Protein AF-A0A1A8BJZ4-F1 (afdb_monomer_lite)

Structure (mmCIF, N/CA/C/O backbone):
data_AF-A0A1A8BJZ4-F1
#
_entry.id   AF-A0A1A8BJZ4-F1
#
loop_
_atom_site.group_PDB
_atom_site.id
_atom_site.type_symbol
_atom_site.label_atom_id
_atom_site.label_alt_id
_atom_site.label_comp_id
_atom_site.label_asym_id
_atom_site.label_entity_id
_atom_site.label_seq_id
_atom_site.pdbx_PDB_ins_code
_atom_site.Cartn_x
_atom_site.Cartn_y
_atom_site.Cartn_z
_atom_site.occupancy
_atom_site.B_iso_or_equiv
_atom_site.auth_seq_id
_atom_site.auth_comp_id
_atom_site.auth_asym_id
_atom_site.auth_atom_id
_atom_site.pdbx_PDB_model_num
ATOM 1 N N . PHE A 1 1 ? -16.481 10.260 8.807 1.00 50.91 1 PHE A N 1
ATOM 2 C CA . PHE A 1 1 ? -15.021 10.206 9.022 1.00 50.91 1 PHE A CA 1
ATOM 3 C C . PHE A 1 1 ? -14.701 8.824 9.576 1.00 50.91 1 PHE A C 1
ATOM 5 O O . PHE A 1 1 ? -15.068 8.547 10.710 1.00 50.91 1 PHE A O 1
ATOM 12 N N . VAL A 1 2 ? -14.173 7.901 8.767 1.00 56.66 2 VAL A N 1
ATOM 13 C CA . VAL A 1 2 ? -13.925 6.529 9.242 1.00 56.66 2 VAL A CA 1
ATOM 14 C C . VAL A 1 2 ? -12.585 6.516 9.971 1.00 56.66 2 VAL A C 1
ATOM 16 O O . VAL A 1 2 ? -11.527 6.549 9.350 1.00 56.66 2 VAL A O 1
ATOM 19 N N . LEU A 1 3 ? -12.623 6.510 11.303 1.00 60.53 3 LEU A N 1
ATOM 20 C CA . LEU A 1 3 ? -11.436 6.283 12.122 1.00 60.53 3 LEU A CA 1
ATOM 21 C C . LEU A 1 3 ? -11.055 4.803 12.024 1.00 60.53 3 LEU A C 1
ATOM 23 O O . LEU A 1 3 ? -11.619 3.949 12.702 1.00 60.53 3 LEU A O 1
ATOM 27 N N . PHE A 1 4 ? -10.100 4.498 11.149 1.00 67.56 4 PHE A N 1
ATOM 28 C CA . PHE A 1 4 ? -9.599 3.140 10.970 1.00 67.56 4 PHE A CA 1
ATOM 29 C C . PHE A 1 4 ? -8.723 2.745 12.166 1.00 67.56 4 PHE A C 1
ATOM 31 O O . PHE A 1 4 ? -7.734 3.432 12.471 1.00 67.56 4 PHE A O 1
ATOM 38 N N . SER A 1 5 ? -9.084 1.661 12.863 1.00 79.56 5 SER A N 1
ATOM 39 C CA . SER A 1 5 ? -8.334 1.193 14.033 1.00 79.56 5 SER A CA 1
ATOM 40 C C . SER A 1 5 ? -6.896 0.819 13.634 1.00 79.56 5 SER A C 1
ATOM 42 O O . SER A 1 5 ? -6.684 0.312 12.530 1.00 79.56 5 SER A O 1
ATOM 44 N N . PRO A 1 6 ? -5.883 1.035 14.495 1.00 78.94 6 PRO A N 1
ATOM 45 C CA . PRO A 1 6 ? -4.488 0.733 14.158 1.00 78.94 6 PRO A CA 1
ATOM 46 C C . PRO A 1 6 ? -4.271 -0.721 13.723 1.00 78.94 6 PRO A C 1
ATOM 48 O O . PRO A 1 6 ? -3.478 -0.981 12.825 1.00 78.94 6 PRO A O 1
ATOM 51 N N . LYS A 1 7 ? -5.026 -1.657 14.313 1.00 80.75 7 LYS A N 1
ATOM 52 C CA . LYS A 1 7 ? -4.976 -3.087 13.977 1.00 80.75 7 LYS A CA 1
ATOM 53 C C . LYS A 1 7 ? -5.446 -3.361 12.546 1.00 80.75 7 LYS A C 1
ATOM 55 O O . LYS A 1 7 ? -4.841 -4.165 11.847 1.00 80.75 7 LYS A O 1
ATOM 60 N N . LEU A 1 8 ? -6.491 -2.665 12.098 1.00 84.62 8 LEU A N 1
ATOM 61 C CA . LEU A 1 8 ? -7.013 -2.805 10.739 1.00 84.62 8 LEU A CA 1
ATOM 62 C C . LEU A 1 8 ? -6.077 -2.159 9.703 1.00 84.62 8 LEU A C 1
ATOM 64 O O . LEU A 1 8 ? -5.976 -2.667 8.589 1.00 84.62 8 LEU A O 1
ATOM 68 N N . ARG A 1 9 ? -5.352 -1.084 10.060 1.00 89.38 9 ARG A N 1
ATOM 69 C CA . ARG A 1 9 ? -4.396 -0.423 9.145 1.00 89.38 9 ARG A CA 1
ATOM 70 C C . ARG A 1 9 ? -3.335 -1.397 8.645 1.00 89.38 9 ARG A C 1
ATOM 72 O O . ARG A 1 9 ? -3.066 -1.418 7.452 1.00 89.38 9 ARG A O 1
ATOM 79 N N . SER A 1 10 ? -2.782 -2.228 9.529 1.00 88.31 10 SER A N 1
ATOM 80 C CA . SER A 1 10 ? -1.785 -3.236 9.145 1.00 88.31 10 SER A CA 1
ATOM 81 C C . SER A 1 10 ? -2.345 -4.257 8.157 1.00 88.31 10 SER A C 1
ATOM 83 O O . SER A 1 10 ? -1.679 -4.581 7.180 1.00 88.31 10 SER A O 1
ATOM 85 N N . CYS A 1 11 ? -3.584 -4.707 8.371 1.00 90.62 11 CYS A N 1
ATOM 86 C CA . CYS A 1 11 ? -4.258 -5.635 7.466 1.00 90.62 11 CYS A CA 1
ATOM 87 C C . CYS A 1 11 ? -4.468 -5.003 6.081 1.00 90.62 11 CYS A C 1
ATOM 89 O O . CYS A 1 11 ? -4.079 -5.583 5.076 1.00 90.62 11 CYS A O 1
ATOM 91 N N . VAL A 1 12 ? -4.959 -3.763 6.017 1.00 91.31 12 VAL A N 1
ATOM 92 C CA . VAL A 1 12 ? -5.125 -3.053 4.737 1.00 91.31 12 VAL A CA 1
ATOM 93 C C . VAL A 1 12 ? -3.792 -2.807 4.034 1.00 91.31 12 VAL A C 1
ATOM 95 O O . VAL A 1 12 ? -3.703 -2.967 2.822 1.00 91.31 12 VAL A O 1
ATOM 98 N N . LEU A 1 13 ? -2.737 -2.440 4.764 1.00 91.31 13 LEU A N 1
ATOM 99 C CA . LEU A 1 13 ? -1.405 -2.268 4.177 1.00 91.31 13 LEU A CA 1
ATOM 100 C C . LEU A 1 13 ? -0.859 -3.578 3.603 1.00 91.31 13 LEU A C 1
ATOM 102 O O . LEU A 1 13 ? -0.167 -3.545 2.588 1.00 91.31 13 LEU A O 1
ATOM 106 N N . GLN A 1 14 ? -1.164 -4.712 4.235 1.00 91.06 14 GLN A N 1
ATOM 107 C CA . GLN A 1 14 ? -0.807 -6.032 3.731 1.00 91.06 14 GLN A CA 1
ATOM 108 C C . GLN A 1 14 ? -1.587 -6.370 2.456 1.00 91.06 14 GLN A C 1
ATOM 110 O O . GLN A 1 14 ? -0.965 -6.750 1.471 1.00 91.06 14 GLN A O 1
ATOM 115 N N . GLU A 1 15 ? -2.896 -6.115 2.429 1.00 92.50 15 GLU A N 1
ATOM 116 C CA . GLU A 1 15 ? -3.735 -6.322 1.239 1.00 92.50 15 GLU A CA 1
ATOM 117 C C . GLU A 1 15 ? -3.314 -5.442 0.056 1.00 92.50 15 GLU A C 1
ATOM 119 O O . GLU A 1 15 ? -3.194 -5.912 -1.072 1.00 92.50 15 GLU A O 1
ATOM 124 N N . LEU A 1 16 ? -3.011 -4.164 0.301 1.00 91.56 16 LEU A N 1
ATOM 125 C CA . LEU A 1 16 ? -2.491 -3.260 -0.730 1.00 91.56 16 LEU A CA 1
ATOM 126 C C . LEU A 1 16 ? -1.131 -3.722 -1.268 1.00 91.56 16 LEU A C 1
ATOM 128 O O . LEU A 1 16 ? -0.787 -3.438 -2.414 1.00 91.56 16 LEU A O 1
ATOM 132 N N . HIS A 1 17 ? -0.344 -4.400 -0.432 1.00 93.12 17 HIS A N 1
ATOM 133 C CA . HIS A 1 17 ? 0.966 -4.931 -0.785 1.00 93.12 17 HIS A CA 1
ATOM 134 C C . HIS A 1 17 ? 0.899 -6.273 -1.528 1.00 93.12 17 HIS A C 1
ATOM 136 O O . HIS A 1 17 ? 1.898 -6.684 -2.128 1.00 93.12 17 HIS A O 1
ATOM 142 N N . THR A 1 18 ? -0.251 -6.951 -1.508 1.00 89.44 18 THR A N 1
ATOM 143 C CA . THR A 1 18 ? -0.463 -8.227 -2.193 1.00 89.44 18 THR A CA 1
ATOM 144 C C . THR A 1 18 ? -0.090 -8.107 -3.670 1.00 89.44 18 THR A C 1
ATOM 146 O O . THR A 1 18 ? -0.472 -7.152 -4.342 1.00 89.44 18 THR A O 1
ATOM 149 N N . ALA A 1 19 ? 0.676 -9.079 -4.173 1.00 87.19 19 ALA A N 1
ATOM 150 C CA . ALA A 1 19 ? 1.235 -9.115 -5.531 1.00 87.19 19 ALA A CA 1
ATOM 151 C C . ALA A 1 19 ? 2.300 -8.043 -5.864 1.00 87.19 19 ALA A C 1
ATOM 153 O O . ALA A 1 19 ? 2.646 -7.872 -7.029 1.00 87.19 19 ALA A O 1
ATOM 154 N N . HIS A 1 20 ? 2.855 -7.345 -4.866 1.00 88.69 20 HIS A N 1
ATOM 155 C CA . HIS A 1 20 ? 3.950 -6.373 -5.026 1.00 88.69 20 HIS A CA 1
ATOM 156 C C . HIS A 1 20 ? 3.747 -5.324 -6.146 1.00 88.69 20 HIS A C 1
ATOM 158 O O . HIS A 1 20 ? 4.662 -5.071 -6.931 1.00 88.69 20 HIS A O 1
ATOM 164 N N . PRO A 1 21 ? 2.585 -4.646 -6.216 1.00 87.75 21 PRO A N 1
ATOM 165 C CA . PRO A 1 21 ? 2.225 -3.756 -7.325 1.00 87.75 21 PRO A CA 1
ATOM 166 C C . PRO A 1 21 ? 3.069 -2.471 -7.414 1.00 87.75 21 PRO A C 1
ATOM 168 O O . PRO A 1 21 ? 2.896 -1.680 -8.342 1.00 87.75 21 PRO A O 1
ATOM 171 N N . GLY A 1 22 ? 3.952 -2.235 -6.442 1.00 88.56 22 GLY A N 1
ATOM 172 C CA . GLY A 1 22 ? 4.778 -1.039 -6.349 1.00 88.56 22 GLY A CA 1
ATOM 173 C C . GLY A 1 22 ? 4.068 0.146 -5.689 1.00 88.56 22 GLY A C 1
ATOM 174 O O . GLY A 1 22 ? 2.849 0.196 -5.529 1.00 88.56 22 GLY A O 1
ATOM 175 N N . MET A 1 23 ? 4.867 1.135 -5.291 1.00 90.38 23 MET A N 1
ATOM 176 C CA . MET A 1 23 ? 4.431 2.242 -4.436 1.00 90.38 23 MET A CA 1
ATOM 177 C C . MET A 1 23 ? 3.323 3.100 -5.060 1.00 90.38 23 MET A C 1
ATOM 179 O O . MET A 1 23 ? 2.382 3.479 -4.367 1.00 90.38 23 MET A O 1
ATOM 183 N N . VAL A 1 24 ? 3.415 3.401 -6.358 1.00 89.38 24 VAL A N 1
ATOM 184 C CA . VAL A 1 24 ? 2.435 4.255 -7.051 1.00 89.38 24 VAL A CA 1
ATOM 185 C C . VAL A 1 24 ? 1.056 3.601 -7.032 1.00 89.38 24 VAL A C 1
ATOM 187 O O . VAL A 1 24 ? 0.091 4.207 -6.574 1.00 89.38 24 VAL A O 1
ATOM 190 N N . ARG A 1 25 ? 0.974 2.332 -7.443 1.00 89.94 25 ARG A N 1
ATOM 191 C CA . ARG A 1 25 ? -0.290 1.593 -7.489 1.00 89.94 25 ARG A CA 1
ATOM 192 C C . ARG A 1 25 ? -0.863 1.344 -6.093 1.00 89.94 25 ARG A C 1
ATOM 194 O O . ARG A 1 25 ? -2.067 1.501 -5.915 1.00 89.94 25 ARG A O 1
ATOM 201 N N . MET A 1 26 ? -0.022 1.048 -5.096 1.00 93.38 26 MET A N 1
ATOM 202 C CA . MET A 1 26 ? -0.455 0.962 -3.693 1.00 93.38 26 MET A CA 1
ATOM 203 C C . MET A 1 26 ? -1.098 2.272 -3.212 1.00 93.38 26 MET A C 1
ATOM 205 O O . MET A 1 26 ? -2.165 2.236 -2.605 1.00 93.38 26 MET A O 1
ATOM 209 N N . LYS A 1 27 ? -0.488 3.431 -3.509 1.00 92.94 27 LYS A N 1
ATOM 210 C CA . LYS A 1 27 ? -1.032 4.753 -3.148 1.00 92.94 27 LYS A CA 1
ATOM 211 C C . LYS A 1 27 ? -2.354 5.046 -3.855 1.00 92.94 27 LYS A C 1
ATOM 213 O O . LYS A 1 27 ? -3.265 5.581 -3.225 1.00 92.94 27 LYS A O 1
ATOM 218 N N . SER A 1 28 ? -2.475 4.696 -5.137 1.00 92.88 28 SER A N 1
ATOM 219 C CA . SER A 1 28 ? -3.722 4.856 -5.895 1.00 92.88 28 SER A CA 1
ATOM 220 C C . SER A 1 28 ? -4.855 4.029 -5.293 1.00 92.88 28 SER A C 1
ATOM 222 O O . SER A 1 28 ? -5.914 4.577 -5.009 1.00 92.88 28 SER A O 1
ATOM 224 N N . LEU A 1 29 ? -4.614 2.741 -5.025 1.00 91.94 29 LEU A N 1
ATOM 225 C CA . LEU A 1 29 ? -5.604 1.861 -4.399 1.00 91.94 29 LEU A CA 1
ATOM 226 C C . LEU A 1 29 ? -5.997 2.367 -3.009 1.00 91.94 29 LEU A C 1
ATOM 228 O O . LEU A 1 29 ? -7.180 2.470 -2.697 1.00 91.94 29 LEU A O 1
ATOM 232 N N . ALA A 1 30 ? -5.017 2.755 -2.193 1.00 92.44 30 ALA A N 1
ATOM 233 C CA . ALA A 1 30 ? -5.277 3.311 -0.875 1.00 92.44 30 ALA A CA 1
ATOM 234 C C . ALA A 1 30 ? -6.206 4.528 -0.948 1.00 92.44 30 ALA A C 1
ATOM 236 O O . ALA A 1 30 ? -7.237 4.532 -0.287 1.00 92.44 30 ALA A O 1
ATOM 237 N N . ARG A 1 31 ? -5.907 5.501 -1.819 1.00 91.00 31 ARG A N 1
ATOM 238 C CA . ARG A 1 31 ? -6.731 6.706 -2.018 1.00 91.00 31 ARG A CA 1
ATOM 239 C C . ARG A 1 31 ? -8.164 6.409 -2.474 1.00 91.00 31 ARG A C 1
ATOM 241 O O . ARG A 1 31 ? -9.043 7.220 -2.200 1.00 91.00 31 ARG A O 1
ATOM 248 N N . SER A 1 32 ? -8.399 5.289 -3.157 1.00 90.00 32 SER A N 1
ATOM 249 C CA . SER A 1 32 ? -9.733 4.892 -3.623 1.00 90.00 32 SER A CA 1
ATOM 250 C C . SER A 1 32 ? -10.589 4.231 -2.542 1.00 90.00 32 SER A C 1
ATOM 252 O O . SER A 1 32 ? -11.808 4.375 -2.580 1.00 90.00 32 SER A O 1
ATOM 254 N N . TYR A 1 33 ? -9.980 3.512 -1.593 1.00 87.88 33 TYR A N 1
ATOM 255 C CA . TYR A 1 33 ? -10.720 2.664 -0.647 1.00 87.88 33 TYR A CA 1
ATOM 256 C C . TYR A 1 33 ? -10.638 3.117 0.812 1.00 87.88 33 TYR A C 1
ATOM 258 O O . TYR A 1 33 ? -11.546 2.824 1.590 1.00 87.88 33 TYR A O 1
ATOM 266 N N . VAL A 1 34 ? -9.565 3.799 1.218 1.00 89.19 34 VAL A N 1
ATOM 267 C CA . VAL A 1 34 ? -9.280 4.074 2.631 1.00 89.19 34 VAL A CA 1
ATOM 268 C C . VAL A 1 34 ? -8.596 5.423 2.856 1.00 89.19 34 VAL A C 1
ATOM 270 O O . VAL A 1 34 ? -7.882 5.949 2.008 1.00 89.19 34 VAL A O 1
ATOM 273 N N . TRP A 1 35 ? -8.779 5.996 4.046 1.00 86.19 35 TRP A N 1
ATOM 274 C CA . TRP A 1 35 ? -8.135 7.258 4.403 1.00 86.19 35 TRP A CA 1
ATOM 275 C C . TRP A 1 35 ? -7.805 7.336 5.899 1.00 86.19 35 TRP A C 1
ATOM 277 O O . TRP A 1 35 ? -8.651 7.041 6.743 1.00 86.19 35 TRP A O 1
ATOM 287 N N . TRP A 1 36 ? -6.575 7.752 6.224 1.00 90.25 36 TRP A N 1
ATOM 288 C CA . TRP A 1 36 ? -6.130 8.186 7.556 1.00 90.25 36 TRP A CA 1
ATOM 289 C C . TRP A 1 36 ? -4.841 9.025 7.440 1.00 90.25 36 TRP A C 1
ATOM 291 O O . TRP A 1 36 ? -4.107 8.888 6.454 1.00 90.25 36 TRP A O 1
ATOM 301 N N . PRO A 1 37 ? -4.523 9.886 8.428 1.00 89.94 37 PRO A N 1
ATOM 302 C CA . PRO A 1 37 ? -3.291 10.672 8.402 1.00 89.94 37 PRO A CA 1
ATOM 303 C C . PRO A 1 37 ? -2.058 9.759 8.386 1.00 89.94 37 PRO A C 1
ATOM 305 O O . PRO A 1 37 ? -1.916 8.875 9.231 1.00 89.94 37 PRO A O 1
ATOM 308 N N . GLY A 1 38 ? -1.169 9.977 7.414 1.00 91.06 38 GLY A N 1
ATOM 309 C CA . GLY A 1 38 ? 0.076 9.216 7.267 1.00 91.06 38 GLY A CA 1
ATOM 310 C C . GLY A 1 38 ? -0.038 7.894 6.498 1.00 91.06 38 GLY A C 1
ATOM 311 O O . GLY A 1 38 ? 0.937 7.145 6.472 1.00 91.06 38 GLY A O 1
ATOM 312 N N . ILE A 1 39 ? -1.173 7.596 5.849 1.00 91.81 39 ILE A N 1
ATOM 313 C CA . ILE A 1 39 ? -1.331 6.378 5.029 1.00 91.81 39 ILE A CA 1
ATOM 314 C C . ILE A 1 39 ? -0.258 6.256 3.939 1.00 91.81 39 ILE A C 1
ATOM 316 O O . ILE A 1 39 ? 0.350 5.199 3.786 1.00 91.81 39 ILE A O 1
ATOM 320 N N . ASP A 1 40 ? 0.037 7.354 3.240 1.00 92.81 40 ASP A N 1
ATOM 321 C CA . ASP A 1 40 ? 1.066 7.394 2.199 1.00 92.81 40 ASP A CA 1
ATOM 322 C C . ASP A 1 40 ? 2.447 7.023 2.758 1.00 92.81 40 ASP A C 1
ATOM 324 O O . ASP A 1 40 ? 3.149 6.201 2.174 1.00 92.81 40 ASP A O 1
ATOM 328 N N . SER A 1 41 ? 2.814 7.561 3.923 1.00 93.75 41 SER A N 1
ATOM 329 C CA . SER A 1 41 ? 4.095 7.273 4.580 1.00 93.75 41 SER A CA 1
ATOM 330 C C . SER A 1 41 ? 4.211 5.809 5.009 1.00 93.75 41 SER A C 1
ATOM 332 O O . SER A 1 41 ? 5.280 5.213 4.898 1.00 93.75 41 SER A O 1
ATOM 334 N N . GLN A 1 42 ? 3.113 5.203 5.467 1.00 93.19 42 GLN A N 1
ATOM 335 C CA . GLN A 1 42 ? 3.090 3.783 5.821 1.00 93.19 42 GLN A CA 1
ATOM 336 C C . GLN A 1 42 ? 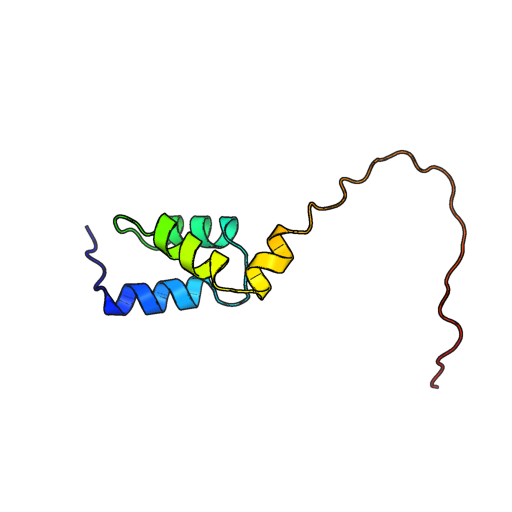3.228 2.881 4.589 1.00 93.19 42 GLN A C 1
ATOM 338 O O . GLN A 1 42 ? 3.961 1.895 4.632 1.00 93.19 42 GLN A O 1
ATOM 343 N N . ILE A 1 43 ? 2.584 3.244 3.477 1.00 93.19 43 ILE A N 1
ATOM 344 C CA . ILE A 1 43 ? 2.742 2.555 2.189 1.00 93.19 43 ILE A CA 1
ATOM 345 C C . ILE A 1 43 ? 4.188 2.648 1.705 1.00 93.19 43 ILE A C 1
ATOM 347 O O . ILE A 1 43 ? 4.754 1.655 1.252 1.00 93.19 43 ILE A O 1
ATOM 351 N N . GLU A 1 44 ? 4.804 3.825 1.819 1.00 93.00 44 GLU A N 1
ATOM 352 C CA . GLU A 1 44 ? 6.204 4.015 1.452 1.00 93.00 44 GLU A CA 1
ATOM 353 C C . GLU A 1 44 ? 7.142 3.148 2.276 1.00 93.00 44 GLU A C 1
ATOM 355 O O . GLU A 1 44 ? 8.030 2.519 1.708 1.00 93.00 44 GLU A O 1
ATOM 360 N N . LEU A 1 45 ? 6.946 3.095 3.594 1.00 93.00 45 LEU A N 1
ATOM 361 C CA . LEU A 1 45 ? 7.749 2.258 4.476 1.00 93.00 45 LEU A CA 1
ATOM 362 C C . LEU A 1 45 ? 7.602 0.775 4.114 1.00 93.00 45 LEU A C 1
ATOM 364 O O . LEU A 1 45 ? 8.606 0.081 3.990 1.00 93.00 45 LEU A O 1
ATOM 368 N N . GLN A 1 46 ? 6.373 0.315 3.863 1.00 92.25 46 GLN A N 1
ATOM 369 C CA . GLN A 1 46 ? 6.092 -1.067 3.469 1.00 92.25 46 GLN A CA 1
ATOM 370 C C . GLN A 1 46 ? 6.734 -1.424 2.119 1.00 92.25 46 GLN A C 1
ATOM 372 O O . GLN A 1 46 ? 7.363 -2.470 1.970 1.00 92.25 46 GLN A O 1
ATOM 377 N N . ALA A 1 47 ? 6.623 -0.539 1.126 1.00 89.69 47 ALA A N 1
ATOM 378 C CA . ALA A 1 47 ? 7.243 -0.736 -0.180 1.00 89.69 47 ALA A CA 1
ATOM 379 C C . ALA A 1 47 ? 8.780 -0.690 -0.102 1.00 89.69 47 ALA A C 1
ATOM 381 O O . ALA A 1 47 ? 9.440 -1.483 -0.769 1.00 89.69 47 ALA A O 1
ATOM 382 N N . LYS A 1 48 ? 9.346 0.192 0.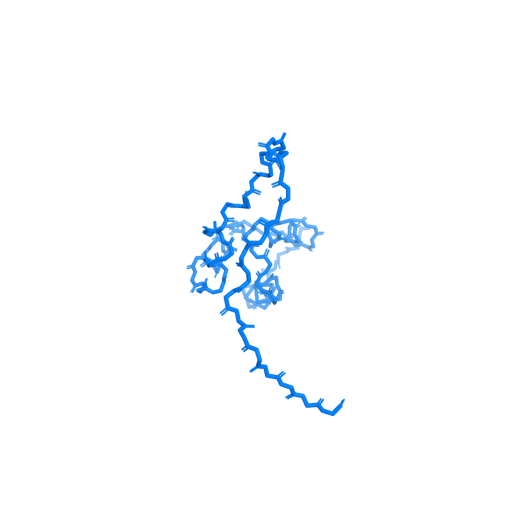735 1.00 89.69 48 LYS A N 1
ATOM 383 C CA . LYS A 1 48 ? 10.793 0.290 0.989 1.00 89.69 48 LYS A CA 1
ATOM 384 C C . LYS A 1 48 ? 11.333 -0.905 1.769 1.00 89.69 48 LYS A C 1
ATOM 386 O O . LYS A 1 48 ? 12.474 -1.273 1.544 1.00 89.69 48 LYS A O 1
ATOM 391 N N . ALA A 1 49 ? 10.554 -1.521 2.652 1.00 90.31 49 ALA A N 1
ATOM 392 C CA . ALA A 1 49 ? 10.972 -2.722 3.374 1.00 90.31 49 ALA A CA 1
ATOM 393 C C . ALA A 1 49 ? 10.935 -3.993 2.500 1.00 90.31 49 ALA A C 1
ATOM 395 O O . ALA A 1 49 ? 11.574 -4.988 2.831 1.00 90.31 49 ALA A O 1
ATOM 396 N N . CYS A 1 50 ? 10.214 -3.974 1.374 1.00 90.00 50 CYS A N 1
ATOM 397 C CA . CYS A 1 50 ? 10.031 -5.143 0.521 1.00 90.00 50 CYS A CA 1
ATOM 3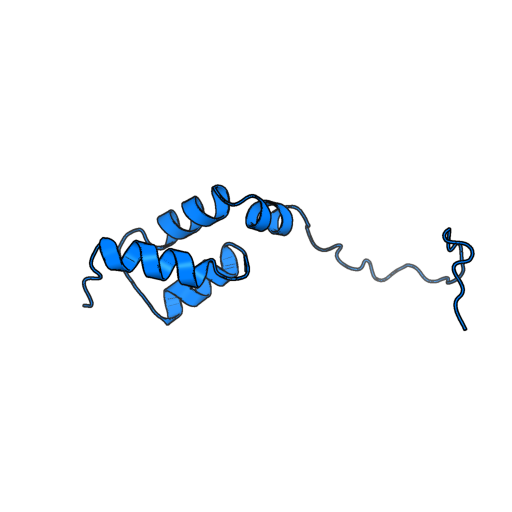98 C C . CYS A 1 50 ? 11.014 -5.192 -0.658 1.00 90.00 50 CYS A C 1
ATOM 400 O O . CYS A 1 50 ? 10.956 -4.371 -1.575 1.00 90.00 50 CYS A O 1
ATOM 402 N N . HIS A 1 51 ? 11.855 -6.228 -0.691 1.00 86.25 51 HIS A N 1
ATOM 403 C CA . HIS A 1 51 ? 12.835 -6.452 -1.758 1.00 86.25 51 HIS A CA 1
ATOM 404 C C . HIS A 1 51 ? 12.191 -6.600 -3.152 1.00 86.25 51 HIS A C 1
ATOM 406 O O . HIS A 1 51 ? 12.691 -6.047 -4.132 1.00 86.25 51 HIS A O 1
ATOM 412 N N . SER A 1 52 ? 11.051 -7.292 -3.256 1.00 84.12 52 SER A N 1
ATOM 413 C CA . SER A 1 52 ? 10.320 -7.456 -4.523 1.00 84.12 52 SER A CA 1
ATOM 414 C C . SER A 1 52 ? 9.819 -6.117 -5.073 1.00 84.12 52 SER A C 1
ATOM 416 O O . SER A 1 52 ? 10.007 -5.827 -6.253 1.00 84.12 52 SER A O 1
ATOM 418 N N . CYS A 1 53 ? 9.260 -5.259 -4.212 1.00 85.06 53 CYS A N 1
ATOM 419 C CA . CYS A 1 53 ? 8.832 -3.914 -4.603 1.00 85.06 53 CYS A CA 1
ATOM 420 C C . CYS A 1 53 ? 10.010 -3.018 -5.012 1.00 85.06 53 CYS A C 1
ATOM 422 O O . CYS A 1 53 ? 9.870 -2.215 -5.933 1.00 85.06 53 CYS A O 1
ATOM 424 N N . GLN A 1 54 ? 11.172 -3.157 -4.364 1.00 83.44 54 GLN A N 1
ATOM 425 C CA . GLN A 1 54 ? 12.377 -2.409 -4.735 1.00 83.44 54 GLN A CA 1
ATOM 426 C C . GLN A 1 54 ? 12.914 -2.799 -6.118 1.00 83.44 54 GLN A C 1
ATOM 428 O O . GLN A 1 54 ? 13.392 -1.934 -6.851 1.00 83.44 54 GLN A O 1
ATOM 433 N N . ARG A 1 55 ? 12.841 -4.086 -6.489 1.00 78.31 55 ARG A N 1
ATOM 434 C CA . ARG A 1 55 ? 13.288 -4.561 -7.809 1.00 78.31 55 ARG A CA 1
ATOM 435 C C . ARG A 1 55 ? 12.502 -3.908 -8.943 1.00 78.31 55 ARG A C 1
ATOM 437 O O . ARG A 1 55 ? 13.116 -3.409 -9.876 1.00 78.31 55 ARG A O 1
ATOM 444 N N . VAL A 1 56 ? 11.176 -3.843 -8.817 1.00 68.88 56 VAL A N 1
ATOM 445 C CA . VAL A 1 56 ? 10.291 -3.216 -9.818 1.00 68.88 56 VAL A CA 1
ATOM 446 C C . VAL A 1 56 ? 10.580 -1.718 -9.977 1.00 68.88 56 VAL A C 1
ATOM 448 O O . VAL A 1 56 ? 10.464 -1.181 -11.070 1.00 68.88 56 VAL A O 1
ATOM 451 N N . GLN A 1 57 ? 11.001 -1.027 -8.912 1.00 64.81 57 GLN A N 1
ATOM 452 C CA . GLN A 1 57 ? 11.334 0.401 -8.984 1.00 64.81 57 GLN A CA 1
ATOM 453 C C . GLN A 1 57 ? 12.643 0.682 -9.744 1.00 64.81 57 GLN A C 1
ATOM 455 O O . GLN A 1 57 ? 12.812 1.771 -10.289 1.00 64.81 57 GLN A O 1
ATOM 460 N N . LYS A 1 58 ? 13.583 -0.270 -9.747 1.00 60.47 58 LYS A N 1
ATOM 461 C CA . LYS A 1 58 ? 14.910 -0.110 -10.359 1.00 60.47 58 LYS A CA 1
ATOM 462 C C . LYS A 1 58 ? 14.946 -0.391 -11.858 1.00 60.47 58 LYS A C 1
ATOM 464 O O . LYS A 1 58 ? 15.991 -0.160 -12.454 1.00 60.47 58 LYS A O 1
ATOM 469 N N . GLU A 1 59 ? 13.850 -0.842 -12.460 1.00 56.38 59 GLU A N 1
ATOM 470 C CA . GLU A 1 59 ? 13.728 -0.910 -13.914 1.00 56.38 59 GLU A CA 1
ATOM 471 C C . GLU A 1 59 ? 13.039 0.359 -14.432 1.00 56.38 59 GLU A C 1
ATOM 473 O O . GLU A 1 59 ? 11.808 0.412 -14.494 1.00 56.38 59 GLU A O 1
ATOM 478 N N . PRO A 1 60 ? 13.785 1.415 -14.814 1.00 56.59 60 PRO A N 1
ATOM 479 C CA . PRO A 1 60 ? 13.229 2.371 -15.750 1.00 56.59 60 PRO A CA 1
ATOM 480 C C . PRO A 1 60 ? 12.951 1.584 -17.030 1.00 56.59 60 PRO A C 1
ATOM 482 O O . PRO A 1 60 ? 13.878 1.062 -17.648 1.00 56.59 60 PRO A O 1
ATOM 485 N N . GLY A 1 61 ? 11.672 1.439 -17.389 1.00 58.53 61 GLY A N 1
ATOM 486 C CA . GLY A 1 61 ? 11.294 0.793 -18.640 1.00 58.53 61 GLY A CA 1
ATOM 487 C C . GLY A 1 61 ? 12.107 1.425 -19.760 1.00 58.53 61 GLY A C 1
ATOM 488 O O . GLY A 1 61 ? 12.084 2.650 -19.899 1.00 58.53 61 GLY A O 1
ATOM 489 N N . LEU A 1 62 ? 12.876 0.611 -20.492 1.00 57.66 62 LEU A N 1
ATOM 490 C CA . LEU A 1 62 ? 13.563 1.077 -21.687 1.00 57.66 62 LEU A CA 1
ATOM 491 C C . LEU A 1 62 ? 12.500 1.744 -22.559 1.00 57.66 62 LEU A C 1
ATOM 493 O O . LEU A 1 62 ? 11.633 1.072 -23.118 1.00 57.66 62 LEU A O 1
ATOM 497 N N . ALA A 1 63 ? 12.532 3.075 -22.623 1.00 55.28 63 ALA A N 1
ATOM 498 C CA . ALA A 1 63 ? 11.732 3.810 -23.577 1.00 55.28 63 ALA A CA 1
ATOM 499 C C . ALA A 1 63 ? 12.169 3.301 -24.957 1.00 55.28 63 ALA A C 1
ATOM 501 O O . ALA A 1 63 ? 13.369 3.359 -25.247 1.00 55.28 63 ALA A O 1
ATOM 502 N N . PRO A 1 64 ? 11.263 2.759 -25.791 1.00 53.72 64 PRO A N 1
ATOM 503 C CA . PRO A 1 64 ? 11.641 2.295 -27.111 1.00 53.72 64 PRO A CA 1
ATOM 504 C C . PRO A 1 64 ? 12.096 3.515 -27.906 1.00 53.72 64 PRO A C 1
ATOM 506 O O . PRO A 1 64 ? 11.283 4.338 -28.329 1.00 53.72 64 PRO A O 1
ATOM 509 N N . LEU A 1 65 ? 13.410 3.668 -28.070 1.00 56.94 65 LEU A N 1
ATOM 510 C CA . LEU A 1 65 ? 13.959 4.599 -29.038 1.00 56.94 65 LEU A CA 1
ATOM 511 C C . LEU A 1 65 ? 13.603 4.014 -30.400 1.00 56.94 65 LEU A C 1
ATOM 513 O O . LEU A 1 65 ? 14.244 3.084 -30.884 1.00 56.94 65 LEU A O 1
ATOM 517 N N . VAL A 1 66 ? 12.510 4.500 -30.976 1.00 56.16 66 VAL A N 1
ATOM 518 C CA . VAL A 1 66 ? 12.032 4.140 -32.310 1.00 56.16 66 VAL A CA 1
ATOM 519 C C . VAL A 1 66 ? 13.001 4.633 -33.387 1.00 56.16 66 VAL A C 1
ATOM 521 O O . VAL A 1 66 ? 12.646 5.510 -34.152 1.00 56.16 66 VAL A O 1
ATOM 524 N N . VAL A 1 67 ? 14.220 4.094 -33.456 1.00 50.19 67 VAL A N 1
ATOM 525 C CA . VAL A 1 67 ? 15.095 4.120 -34.643 1.00 50.19 67 VAL A CA 1
ATOM 526 C C . VAL A 1 67 ? 16.159 3.015 -34.549 1.00 50.19 67 VAL A C 1
ATOM 528 O O . VAL A 1 67 ? 17.345 3.271 -34.382 1.00 50.19 67 VAL A O 1
ATOM 531 N N . ALA A 1 68 ? 15.752 1.758 -34.694 1.00 48.06 68 ALA A N 1
ATOM 532 C CA . ALA A 1 68 ? 16.664 0.708 -35.146 1.00 48.06 68 ALA A CA 1
ATOM 533 C C . ALA A 1 68 ? 15.991 -0.046 -36.294 1.00 48.06 68 ALA A C 1
ATOM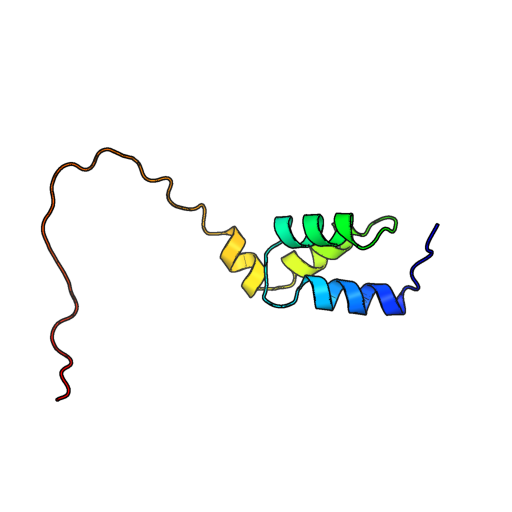 535 O O . ALA A 1 68 ? 15.453 -1.141 -36.151 1.00 48.06 68 ALA A O 1
ATOM 536 N N . PHE A 1 69 ? 15.962 0.625 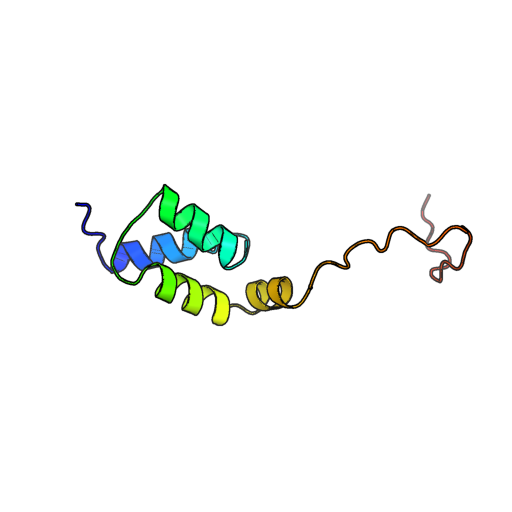-37.445 1.00 62.44 69 PHE A N 1
ATOM 537 C CA . PHE A 1 69 ? 15.816 -0.014 -38.742 1.00 62.44 69 PHE A CA 1
ATOM 538 C C . PHE A 1 69 ? 17.044 -0.906 -38.936 1.00 62.44 69 PHE A C 1
ATOM 540 O O . PHE A 1 69 ? 18.141 -0.387 -39.115 1.00 62.44 69 PHE A O 1
ATOM 547 N N . MET A 1 70 ? 16.844 -2.216 -38.798 1.00 40.06 70 MET A N 1
ATOM 548 C CA . MET A 1 70 ? 17.456 -3.335 -39.532 1.00 40.06 70 MET A CA 1
ATOM 549 C C . MET A 1 70 ? 17.477 -4.569 -38.627 1.00 40.06 70 MET A C 1
ATOM 551 O O . MET A 1 70 ? 18.176 -4.640 -37.622 1.00 40.06 70 MET A O 1
ATOM 555 N N . SER A 1 71 ? 16.634 -5.525 -38.995 1.00 52.44 71 SER A N 1
ATOM 556 C CA . SER A 1 71 ? 16.550 -6.861 -38.424 1.00 52.44 71 SER A CA 1
ATOM 557 C C . SER A 1 71 ? 17.842 -7.669 -38.616 1.00 52.44 71 SER A C 1
ATOM 559 O O . SER A 1 71 ? 18.583 -7.422 -39.564 1.00 52.44 71 SER A O 1
ATOM 561 N N . VAL A 1 72 ? 17.948 -8.725 -37.794 1.00 48.16 72 VAL A N 1
ATOM 562 C CA . VAL A 1 72 ? 18.578 -10.046 -38.032 1.00 48.16 72 VAL A CA 1
ATOM 563 C C . VAL A 1 72 ? 19.784 -10.384 -37.129 1.00 48.16 72 VAL A C 1
ATOM 565 O O . VAL A 1 72 ? 20.908 -9.961 -37.360 1.00 48.16 72 VAL A O 1
ATOM 568 N N . GLU A 1 73 ? 19.451 -11.222 -36.134 1.00 48.66 73 GLU A N 1
ATOM 569 C CA . GLU A 1 73 ? 20.193 -12.352 -35.536 1.00 48.66 73 GLU A CA 1
ATOM 570 C C . GLU A 1 73 ? 21.467 -12.116 -34.710 1.00 48.66 73 GLU A C 1
ATOM 572 O O . GLU A 1 73 ? 22.514 -11.768 -35.233 1.00 48.66 73 GLU A O 1
ATOM 577 N N . THR A 1 74 ? 21.399 -12.505 -33.427 1.00 40.31 74 THR A N 1
ATOM 578 C CA . THR A 1 74 ? 22.088 -13.717 -32.936 1.00 40.31 74 THR A CA 1
ATOM 579 C C . THR A 1 74 ? 21.400 -14.216 -31.661 1.00 40.31 74 THR A C 1
ATOM 581 O O . THR A 1 74 ? 21.531 -13.613 -30.595 1.00 40.31 74 THR A O 1
ATOM 584 N N . ASP A 1 75 ? 20.659 -15.313 -31.791 1.00 46.94 75 ASP A N 1
ATOM 585 C CA . ASP A 1 75 ? 20.095 -16.106 -30.697 1.00 46.94 75 ASP A CA 1
ATOM 586 C C . ASP A 1 75 ? 21.222 -16.965 -30.075 1.00 46.94 75 ASP A C 1
ATOM 588 O O . ASP A 1 75 ? 21.858 -17.723 -30.812 1.00 46.94 75 ASP A O 1
ATOM 592 N N . PRO A 1 76 ? 21.555 -16.859 -28.770 1.00 50.28 76 PRO A N 1
ATOM 593 C CA . PRO A 1 76 ? 22.660 -17.624 -28.191 1.00 50.28 76 PRO A CA 1
ATOM 594 C C . PRO A 1 76 ? 22.238 -18.968 -27.578 1.00 50.28 76 PRO A C 1
ATOM 596 O O . PRO A 1 76 ? 23.092 -19.665 -27.029 1.00 50.28 76 PRO A O 1
ATOM 599 N N . CYS A 1 77 ? 20.960 -19.363 -27.627 1.00 53.12 77 CYS A N 1
ATOM 600 C CA . CYS A 1 77 ? 20.524 -20.608 -26.991 1.00 53.12 77 CYS A CA 1
ATOM 601 C C . CYS A 1 77 ? 20.232 -21.704 -28.018 1.00 53.12 77 CYS A C 1
ATOM 603 O O . CYS A 1 77 ? 19.113 -21.893 -28.487 1.00 53.12 77 CYS A O 1
ATOM 605 N N . GLY A 1 78 ? 21.288 -22.450 -28.342 1.00 46.94 78 GLY A N 1
ATOM 606 C CA . GLY A 1 78 ? 21.188 -23.723 -29.031 1.00 46.94 78 GLY A CA 1
ATOM 607 C C . GLY A 1 78 ? 20.356 -24.744 -28.249 1.00 46.94 78 GLY A C 1
ATOM 608 O O . GLY A 1 78 ? 20.508 -24.906 -27.044 1.00 46.94 78 GLY A O 1
ATOM 609 N N . PHE A 1 79 ? 19.518 -25.454 -28.998 1.00 52.75 79 PHE A N 1
ATOM 610 C CA . PHE A 1 79 ? 19.120 -26.847 -28.795 1.00 52.75 79 PHE A CA 1
ATOM 611 C C . PHE A 1 79 ? 18.727 -27.278 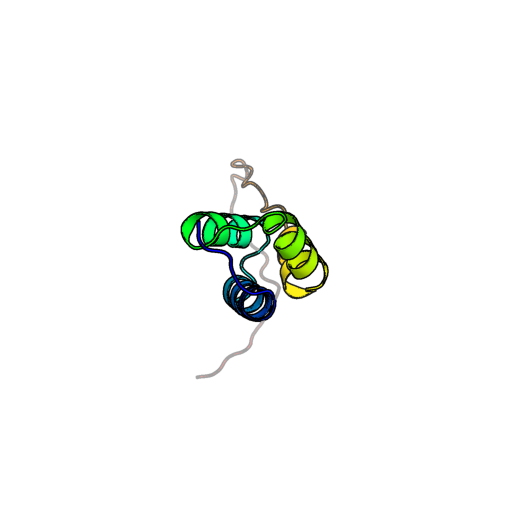-27.365 1.00 52.75 79 PHE A C 1
ATOM 613 O O . PHE A 1 79 ? 19.539 -27.765 -26.584 1.00 52.75 79 PHE A O 1
ATOM 620 N N . CYS A 1 80 ? 17.423 -27.270 -27.088 1.00 50.09 80 CYS A N 1
ATOM 621 C CA . CYS A 1 80 ? 16.805 -28.240 -26.185 1.00 50.09 80 CYS A CA 1
ATOM 622 C C . CYS A 1 80 ? 15.504 -28.715 -26.841 1.00 50.09 80 CYS A C 1
ATOM 624 O O . CYS A 1 80 ? 14.507 -27.997 -26.858 1.00 50.09 80 CYS A O 1
ATOM 626 N N . GLY A 1 81 ? 15.555 -29.885 -27.480 1.00 51.50 81 GLY A N 1
ATOM 627 C CA . GLY A 1 81 ? 14.369 -30.540 -28.026 1.00 51.50 81 GLY A CA 1
ATOM 628 C C . GLY A 1 81 ? 13.509 -31.161 -26.930 1.00 51.50 81 GLY A C 1
ATOM 629 O O . GLY A 1 81 ? 13.986 -31.349 -25.815 1.00 51.50 81 GLY A O 1
ATOM 630 N N . THR A 1 82 ? 12.268 -31.521 -27.266 1.00 50.66 82 THR A N 1
ATOM 631 C CA . THR A 1 82 ? 11.612 -32.791 -26.896 1.00 50.66 82 THR A CA 1
ATOM 632 C C . THR A 1 82 ? 10.283 -32.907 -27.662 1.00 50.66 82 THR A C 1
ATOM 634 O O . THR A 1 82 ? 9.399 -32.079 -27.464 1.00 50.66 82 THR A O 1
ATOM 637 N N . ILE A 1 83 ? 10.222 -33.983 -28.465 1.00 49.72 83 ILE A N 1
ATOM 638 C CA . ILE A 1 83 ? 9.115 -34.654 -29.190 1.00 49.72 83 ILE A CA 1
ATOM 639 C C . ILE A 1 83 ? 8.409 -33.854 -30.289 1.00 49.72 83 ILE A C 1
ATOM 641 O O . ILE A 1 83 ? 7.589 -32.966 -29.982 1.00 49.72 83 ILE A O 1
#

Secondary structure (DSSP, 8-state):
-----HHHHHHHHHHHHTT---HHHHHHHHHHH---TTHHHHHHHHHHH-HHHHHHHT-------S-----------------

pLDDT: mean 75.62, std 17.98, range [40.06, 93.75]

Foldseek 3Di:
DDPDDPVVLVVLLVVLCPPLPALVSSVVVCVVPHDDPCSSVSNVVSLVVDPSNVVVVPDPDPPPPPDDPDDDDDDPDDDDDDD

InterPro domains:
  IPR041588 Integrase zinc-binding domain [PF17921] (6-58)

Sequence (83 aa):
FVLFSPKLRSCVLQELHTAHPGMVRMKSLARSYVWWPGIDSQIELQAKACHSCQRVQKEPGLAPLVVAFMSVETDPCGFCGTI

Radius of gyration: 20.65 Å; chains: 1; bounding box: 38×45×54 Å

Organism: Nothobranchius kadleci (NCBI:txid1051664)